Protein AF-A0A7R9UUQ3-F1 (afdb_monomer_lite)

Organism: Diacronema lutheri (NCBI:txid2081491)

Radius of gyration: 26.47 Å; chains: 1; bounding box: 54×29×77 Å

Secondary structure (DSSP, 8-state):
----PPPHHHHHHHHHHHHHHHHHHHHHHHHHHHHHHHHHHHHHHHHHHHHHHHHHHHHTTS-HHHHTSGGG-HHHHHHHHHHHHHHHHHIIIIIHHHHHHHHHHHH-

Foldseek 3Di:
DDDPDPDPVVVVVVVVVVVVVVVVVVVVVVVVLVVVLVVLVVVLVVVLVVLVVVLVVVLVPDDPVQCVPPCNPPVNSVVVSVVVSVVVSVCSHVVVVVVVVVVVVVVD

pLDDT: mean 84.57, std 8.92, range [42.97, 95.94]

Structure (mmCIF, N/CA/C/O backbone):
data_AF-A0A7R9UUQ3-F1
#
_entry.id   AF-A0A7R9UUQ3-F1
#
loop_
_atom_site.group_PDB
_atom_site.id
_atom_site.type_symbol
_atom_site.label_atom_id
_atom_site.label_alt_id
_atom_site.label_comp_id
_atom_site.label_asym_id
_atom_site.label_entity_id
_atom_site.label_seq_id
_atom_site.pdbx_PDB_ins_code
_atom_site.Cartn_x
_atom_site.Cartn_y
_atom_site.Cartn_z
_atom_site.occupancy
_atom_site.B_iso_or_equiv
_atom_site.auth_seq_id
_atom_site.auth_comp_id
_atom_site.auth_asym_id
_atom_site.auth_atom_id
_atom_site.pdbx_PDB_model_num
ATOM 1 N N . ARG A 1 1 ? 24.681 -22.881 -44.574 1.00 42.97 1 ARG A N 1
ATOM 2 C CA . ARG A 1 1 ? 23.853 -21.680 -44.314 1.00 42.97 1 ARG A CA 1
ATOM 3 C C . ARG A 1 1 ? 24.691 -20.772 -43.433 1.00 42.97 1 ARG A C 1
ATOM 5 O O . ARG A 1 1 ? 24.831 -21.045 -42.252 1.00 42.97 1 ARG A O 1
ATOM 12 N N . THR A 1 2 ? 25.408 -19.849 -44.060 1.00 45.19 2 THR A N 1
ATOM 13 C CA . THR A 1 2 ? 26.386 -18.965 -43.425 1.00 45.19 2 THR A CA 1
ATOM 14 C C . THR A 1 2 ? 25.663 -17.981 -42.511 1.00 45.19 2 THR A C 1
ATOM 16 O O . THR A 1 2 ? 24.761 -17.268 -42.941 1.00 45.19 2 THR A O 1
ATOM 19 N N . PHE A 1 3 ? 26.027 -18.003 -41.231 1.00 60.72 3 PHE A N 1
ATOM 20 C CA . PHE A 1 3 ? 25.572 -17.047 -40.233 1.00 60.72 3 PHE A CA 1
ATOM 21 C C . PHE A 1 3 ? 26.142 -15.670 -40.598 1.00 60.72 3 PHE A C 1
ATOM 23 O O . PHE A 1 3 ? 27.344 -15.442 -40.481 1.00 60.72 3 PHE A O 1
ATOM 30 N N . PHE A 1 4 ? 25.289 -14.774 -41.095 1.00 66.38 4 PHE A N 1
ATOM 31 C CA . PHE A 1 4 ? 25.608 -13.356 -41.230 1.00 66.38 4 PHE A CA 1
ATOM 32 C C . PHE A 1 4 ? 25.741 -12.779 -39.819 1.00 66.38 4 PHE A C 1
ATOM 34 O O . PHE A 1 4 ? 24.735 -12.558 -39.148 1.00 66.38 4 PHE A O 1
ATOM 41 N N . TYR A 1 5 ? 26.971 -12.573 -39.346 1.00 63.34 5 TYR A N 1
ATOM 42 C CA . TYR A 1 5 ? 27.210 -11.724 -38.183 1.00 63.34 5 TYR A CA 1
ATOM 43 C C . TYR A 1 5 ? 26.824 -10.295 -38.588 1.00 63.34 5 TYR A C 1
ATOM 45 O O . TYR A 1 5 ? 27.415 -9.771 -39.535 1.00 63.34 5 TYR A O 1
ATOM 53 N N . PRO A 1 6 ? 25.821 -9.671 -37.947 1.00 72.56 6 PRO A N 1
ATOM 54 C CA . PRO A 1 6 ? 25.527 -8.274 -38.210 1.00 72.56 6 PRO A CA 1
ATOM 55 C C . PRO A 1 6 ? 26.760 -7.440 -37.854 1.00 72.56 6 PRO A C 1
ATOM 57 O O . PRO A 1 6 ? 27.438 -7.725 -36.865 1.00 72.56 6 PRO A O 1
ATOM 60 N N . GLU A 1 7 ? 27.069 -6.438 -38.679 1.00 79.19 7 GLU A N 1
ATOM 61 C CA . GLU A 1 7 ? 28.215 -5.550 -38.475 1.00 79.19 7 GLU A CA 1
ATOM 62 C C . GLU A 1 7 ? 28.234 -5.037 -37.020 1.00 79.19 7 GLU A C 1
ATOM 64 O O . GLU A 1 7 ? 27.193 -4.586 -36.518 1.00 79.19 7 GLU A O 1
ATOM 69 N N . PRO A 1 8 ? 29.383 -5.105 -36.316 1.00 79.44 8 PRO A N 1
ATOM 70 C CA . PRO A 1 8 ? 29.460 -4.830 -34.878 1.00 79.44 8 PRO A CA 1
ATOM 71 C C . PRO A 1 8 ? 28.945 -3.432 -34.503 1.00 79.44 8 PRO A C 1
ATOM 73 O O . PRO A 1 8 ? 28.432 -3.225 -33.402 1.00 79.44 8 PRO A O 1
ATOM 76 N N . ASP A 1 9 ? 28.999 -2.480 -35.433 1.00 81.25 9 ASP A N 1
ATOM 77 C CA . ASP A 1 9 ? 28.505 -1.118 -35.244 1.00 81.25 9 ASP A CA 1
ATOM 78 C C . ASP A 1 9 ? 26.973 -1.017 -35.269 1.00 81.25 9 ASP A C 1
ATOM 80 O O . ASP A 1 9 ? 26.387 -0.249 -34.499 1.00 81.25 9 ASP A O 1
ATOM 84 N N . VAL A 1 10 ? 26.301 -1.833 -36.088 1.00 83.38 10 VAL A N 1
ATOM 85 C CA . VAL A 1 10 ? 24.832 -1.886 -36.163 1.00 83.38 10 VAL A CA 1
ATOM 86 C C . VAL A 1 10 ? 24.263 -2.544 -34.907 1.00 83.38 10 VAL A C 1
ATOM 88 O O . VAL A 1 10 ? 23.300 -2.031 -34.328 1.00 83.38 10 VAL A O 1
ATOM 91 N N . VAL A 1 11 ? 24.904 -3.620 -34.435 1.00 85.75 11 VAL A N 1
ATOM 92 C CA . VAL A 1 11 ? 24.545 -4.299 -33.178 1.00 85.75 11 VAL A CA 1
ATOM 93 C C . VAL A 1 11 ? 24.720 -3.356 -31.992 1.00 85.75 11 VAL A C 1
ATOM 95 O O . VAL A 1 11 ? 23.824 -3.241 -31.158 1.00 85.75 11 VAL A O 1
ATOM 98 N N . ARG A 1 12 ? 25.833 -2.613 -31.940 1.00 85.88 12 ARG A N 1
ATOM 99 C CA . ARG A 1 12 ? 26.102 -1.644 -30.870 1.00 85.88 12 ARG A CA 1
ATOM 100 C C . ARG A 1 12 ? 25.080 -0.508 -30.854 1.00 85.88 12 ARG A C 1
ATOM 102 O O . ARG A 1 12 ? 24.586 -0.160 -29.785 1.00 85.88 12 ARG A O 1
ATOM 109 N N . ARG A 1 13 ? 24.706 0.044 -32.014 1.00 88.62 13 ARG A N 1
ATOM 110 C CA . ARG A 1 13 ? 23.687 1.106 -32.097 1.00 88.62 13 ARG A CA 1
ATOM 111 C C . ARG A 1 13 ? 22.307 0.624 -31.648 1.00 88.62 13 ARG A C 1
ATOM 113 O O . ARG A 1 13 ? 21.632 1.333 -30.908 1.00 88.62 13 ARG A O 1
ATOM 120 N N . GLN A 1 14 ? 21.895 -0.575 -32.057 1.00 89.12 14 GLN A N 1
ATOM 121 C CA . GLN A 1 14 ? 20.637 -1.167 -31.594 1.00 89.12 14 GLN A CA 1
ATOM 122 C C . GLN A 1 14 ? 20.677 -1.455 -30.091 1.00 89.12 14 GLN A C 1
ATOM 124 O O . GLN A 1 14 ? 19.716 -1.139 -29.397 1.00 89.12 14 GLN A O 1
ATOM 129 N N . ALA A 1 15 ? 21.793 -1.969 -29.569 1.00 89.62 15 ALA A N 1
ATOM 130 C CA . ALA A 1 15 ? 21.958 -2.220 -28.140 1.00 89.62 15 ALA A CA 1
ATOM 131 C C . ALA A 1 15 ? 21.773 -0.945 -27.302 1.00 89.62 15 ALA A C 1
ATOM 133 O O . ALA A 1 15 ? 21.050 -0.975 -26.311 1.00 89.62 15 ALA A O 1
ATOM 134 N N . TRP A 1 16 ? 22.343 0.189 -27.726 1.00 92.50 16 TRP A N 1
ATOM 135 C CA . TRP A 1 16 ? 22.140 1.476 -27.048 1.00 92.50 16 TRP A CA 1
ATOM 136 C C . TRP A 1 16 ? 20.685 1.962 -27.098 1.00 92.50 16 TRP A C 1
ATOM 138 O O . TRP A 1 16 ? 20.190 2.488 -26.102 1.00 92.50 16 TRP A O 1
ATOM 148 N N . LEU A 1 17 ? 19.982 1.754 -28.218 1.00 93.38 17 LEU A N 1
ATOM 149 C CA . LEU A 1 17 ? 18.557 2.090 -28.334 1.00 93.38 17 LEU A CA 1
ATOM 150 C C . LEU A 1 17 ? 17.698 1.245 -27.384 1.00 93.38 17 LEU A C 1
ATOM 152 O O . LEU A 1 17 ? 16.894 1.792 -26.631 1.00 93.38 17 LEU A O 1
ATOM 156 N N . TRP A 1 18 ? 17.899 -0.075 -27.373 1.00 92.12 18 TRP A N 1
ATOM 157 C CA . TRP A 1 18 ? 17.182 -0.982 -26.475 1.00 92.12 18 TRP A CA 1
ATOM 158 C C . TRP A 1 18 ? 17.507 -0.711 -25.004 1.00 92.12 18 TRP A C 1
ATOM 160 O O . TRP A 1 18 ? 16.598 -0.690 -24.177 1.00 92.12 18 TRP A O 1
ATOM 170 N N . ALA A 1 19 ? 18.771 -0.428 -24.680 1.00 93.56 19 ALA A N 1
ATOM 171 C CA . ALA A 1 19 ? 19.181 -0.046 -23.333 1.00 93.56 19 ALA A CA 1
ATOM 172 C C . ALA A 1 19 ? 18.480 1.243 -22.874 1.00 93.56 19 ALA A C 1
ATOM 174 O O . ALA A 1 19 ? 17.933 1.284 -21.774 1.00 93.56 19 ALA A O 1
ATOM 175 N N . GLY A 1 20 ? 18.423 2.271 -23.728 1.00 94.69 20 GLY A N 1
ATOM 176 C CA . GLY A 1 20 ? 17.712 3.515 -23.425 1.00 94.69 20 GLY A CA 1
ATOM 177 C C . GLY A 1 20 ? 16.212 3.305 -23.196 1.00 94.69 20 GLY A C 1
ATOM 178 O O . GLY A 1 20 ? 15.657 3.828 -22.230 1.00 94.69 20 GLY A O 1
ATOM 179 N N . LEU A 1 21 ? 15.564 2.487 -24.033 1.00 95.31 21 LEU A N 1
ATOM 180 C CA . LEU A 1 21 ? 14.147 2.141 -23.874 1.00 95.31 21 LEU A CA 1
ATOM 181 C C . LEU A 1 21 ? 13.878 1.399 -22.557 1.00 95.31 21 LEU A C 1
ATOM 183 O O . LEU A 1 21 ? 12.934 1.744 -21.851 1.00 95.31 21 LEU A O 1
ATOM 187 N N . MET A 1 22 ? 14.720 0.431 -22.188 1.00 91.88 22 MET A N 1
ATOM 188 C CA . MET A 1 22 ? 14.582 -0.318 -20.931 1.00 91.88 22 MET A CA 1
ATOM 189 C C . MET A 1 22 ? 14.731 0.579 -19.700 1.00 91.88 22 MET A C 1
ATOM 191 O O . MET A 1 22 ? 13.982 0.428 -18.732 1.00 91.88 22 MET A O 1
ATOM 195 N N . VAL A 1 23 ? 15.643 1.554 -19.746 1.00 95.94 23 VAL A N 1
ATOM 196 C CA . VAL A 1 23 ? 15.795 2.552 -18.676 1.00 95.94 23 VAL A CA 1
ATOM 197 C C . VAL A 1 23 ? 14.555 3.442 -18.588 1.00 95.94 23 VAL A C 1
ATOM 199 O O . VAL A 1 23 ? 14.046 3.670 -17.491 1.00 95.94 23 VAL A O 1
ATOM 202 N N . GLY A 1 24 ? 14.024 3.897 -19.727 1.00 95.19 24 GLY A N 1
ATOM 203 C CA . GLY A 1 24 ? 12.801 4.704 -19.768 1.00 95.19 24 GLY A CA 1
ATOM 204 C C . GLY A 1 24 ? 11.583 3.972 -19.196 1.00 95.19 24 GLY A C 1
ATOM 205 O O . GLY A 1 24 ? 10.850 4.532 -18.381 1.00 95.19 24 GLY A O 1
ATOM 206 N N . ILE A 1 25 ? 11.399 2.702 -19.565 1.00 94.12 25 ILE A N 1
ATOM 207 C CA . ILE A 1 25 ? 10.314 1.855 -19.047 1.00 94.12 25 ILE A CA 1
ATOM 208 C C . ILE A 1 25 ? 10.472 1.637 -17.538 1.00 94.12 25 ILE A C 1
ATOM 210 O O . ILE A 1 25 ? 9.508 1.805 -16.794 1.00 94.12 25 ILE A O 1
ATOM 214 N N . SER A 1 26 ? 11.687 1.334 -17.074 1.00 91.50 26 SER A N 1
ATOM 215 C CA . SER A 1 26 ? 11.976 1.156 -15.644 1.00 91.50 26 SER A CA 1
ATOM 216 C C . SER A 1 26 ? 11.649 2.415 -14.836 1.00 91.50 26 SER A C 1
ATOM 218 O O . SER A 1 26 ? 11.027 2.335 -13.780 1.00 91.50 26 SER A O 1
ATOM 220 N N . ALA A 1 27 ? 12.012 3.595 -15.348 1.00 94.88 27 ALA A N 1
ATOM 221 C CA . ALA A 1 27 ? 11.709 4.862 -14.690 1.00 94.88 27 ALA A CA 1
ATOM 222 C C . ALA A 1 27 ? 10.195 5.098 -14.566 1.00 94.88 27 ALA A C 1
ATOM 224 O O . ALA A 1 27 ? 9.710 5.476 -13.499 1.00 94.88 27 ALA A O 1
ATOM 225 N N . LEU A 1 28 ? 9.434 4.824 -15.631 1.00 93.06 28 LEU A N 1
ATOM 226 C CA . LEU A 1 28 ? 7.975 4.929 -15.606 1.00 93.06 28 LEU A CA 1
ATOM 227 C C . LEU A 1 28 ? 7.348 3.939 -14.613 1.00 93.06 28 LEU A C 1
ATOM 229 O O . LEU A 1 28 ? 6.439 4.310 -13.871 1.00 93.06 28 LEU A O 1
ATOM 233 N N . GLN A 1 29 ? 7.851 2.704 -14.568 1.00 89.38 29 GLN A N 1
ATOM 234 C CA . GLN A 1 29 ? 7.366 1.675 -13.651 1.00 89.38 29 GLN A CA 1
ATOM 235 C C . GLN A 1 29 ? 7.572 2.078 -12.186 1.00 89.38 29 GLN A C 1
ATOM 237 O O . GLN A 1 29 ? 6.645 1.963 -11.386 1.00 89.38 29 GLN A O 1
ATOM 242 N N . VAL A 1 30 ? 8.748 2.613 -11.841 1.00 89.44 30 VAL A N 1
ATOM 243 C CA . VAL A 1 30 ? 9.030 3.116 -10.486 1.00 89.44 30 VAL A CA 1
ATOM 244 C C . VAL A 1 30 ? 8.062 4.238 -10.109 1.00 89.44 30 VAL A C 1
ATOM 246 O O . VAL A 1 30 ? 7.511 4.229 -9.010 1.00 89.44 30 VAL A O 1
ATOM 249 N N . LEU A 1 31 ? 7.802 5.179 -11.021 1.00 91.81 31 LEU A N 1
ATOM 250 C CA . LEU A 1 31 ? 6.855 6.270 -10.772 1.00 91.81 31 LEU A CA 1
ATOM 251 C C . LEU A 1 31 ? 5.432 5.755 -10.518 1.00 91.81 31 LEU A C 1
ATOM 253 O O . LEU A 1 31 ? 4.766 6.220 -9.591 1.00 91.81 31 LEU A O 1
ATOM 257 N N . MET A 1 32 ? 4.973 4.788 -11.316 1.00 89.19 32 MET A N 1
ATOM 258 C CA . MET A 1 32 ? 3.656 4.177 -11.134 1.00 89.19 32 MET A CA 1
ATOM 259 C C . MET A 1 32 ? 3.544 3.447 -9.794 1.00 89.19 32 MET A C 1
ATOM 261 O O . MET A 1 32 ? 2.548 3.626 -9.093 1.00 89.19 32 MET A O 1
ATOM 265 N N . GLU A 1 33 ? 4.558 2.671 -9.408 1.00 85.44 33 GLU A N 1
ATOM 266 C CA . GLU A 1 33 ? 4.533 1.913 -8.154 1.00 85.44 33 GLU A CA 1
ATOM 267 C C . GLU A 1 33 ? 4.551 2.840 -6.933 1.00 85.44 33 GLU A C 1
ATOM 269 O O . GLU A 1 33 ? 3.799 2.628 -5.982 1.00 85.44 33 GLU A O 1
ATOM 274 N N . VAL A 1 34 ? 5.318 3.934 -6.979 1.00 88.06 34 VAL A N 1
ATOM 275 C CA . VAL A 1 34 ? 5.312 4.955 -5.919 1.00 88.06 34 VAL A CA 1
ATOM 276 C C . VAL A 1 34 ? 3.938 5.614 -5.795 1.00 88.06 34 VAL A C 1
ATOM 278 O O . VAL A 1 34 ? 3.405 5.719 -4.689 1.00 88.06 34 VAL A O 1
ATOM 281 N N . ALA A 1 35 ? 3.331 6.028 -6.911 1.00 89.19 35 ALA A N 1
ATOM 282 C CA . ALA A 1 35 ? 1.998 6.632 -6.901 1.00 89.19 35 ALA A CA 1
ATOM 283 C C . ALA A 1 35 ? 0.940 5.663 -6.350 1.00 89.19 35 ALA A C 1
ATOM 285 O O . ALA A 1 35 ? 0.078 6.046 -5.552 1.00 89.19 35 ALA A O 1
ATOM 286 N N . ARG A 1 36 ? 1.033 4.392 -6.743 1.00 85.56 36 ARG A N 1
ATOM 287 C CA . ARG A 1 36 ? 0.152 3.324 -6.283 1.00 85.56 36 ARG A CA 1
ATOM 288 C C . ARG A 1 36 ? 0.307 3.047 -4.790 1.00 85.56 36 ARG A C 1
ATOM 290 O O . ARG A 1 36 ? -0.697 3.011 -4.080 1.00 85.56 36 ARG A O 1
ATOM 297 N N . SER A 1 37 ? 1.542 2.884 -4.320 1.00 84.25 37 SER A N 1
ATOM 298 C CA . SER A 1 37 ? 1.873 2.664 -2.911 1.00 84.25 37 SER A CA 1
ATOM 299 C C . SER A 1 37 ? 1.376 3.823 -2.047 1.00 84.25 37 SER A C 1
ATOM 301 O O . SER A 1 37 ? 0.701 3.608 -1.040 1.00 84.25 37 SER A O 1
ATOM 303 N N . TYR A 1 38 ? 1.577 5.061 -2.503 1.00 87.38 38 TYR A N 1
ATOM 304 C CA . TYR A 1 38 ? 1.059 6.244 -1.823 1.00 87.38 38 TYR A CA 1
ATOM 305 C C . TYR A 1 38 ? -0.476 6.246 -1.736 1.00 87.38 38 TYR A C 1
ATOM 307 O O . TYR A 1 38 ? -1.041 6.451 -0.658 1.00 87.38 38 TYR A O 1
ATOM 315 N N . GLY A 1 39 ? -1.167 5.973 -2.848 1.00 86.88 39 GLY A N 1
ATOM 316 C CA . GLY A 1 39 ? -2.630 5.908 -2.881 1.00 86.88 39 GLY A CA 1
ATOM 317 C C . 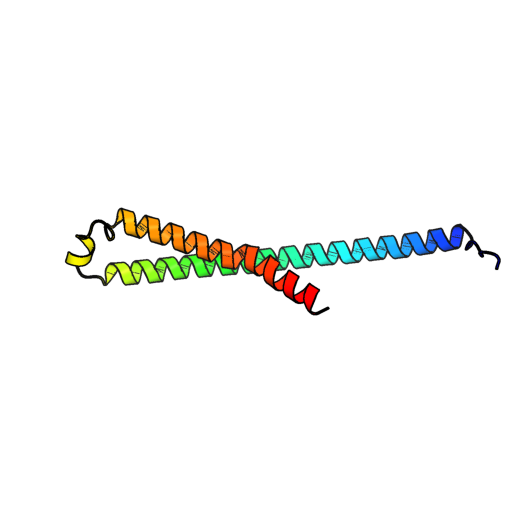GLY A 1 39 ? -3.202 4.834 -1.950 1.00 86.88 39 GLY A C 1
ATOM 318 O O . GLY A 1 39 ? -4.137 5.108 -1.191 1.00 86.88 39 GLY A O 1
ATOM 319 N N . LEU A 1 40 ? -2.611 3.635 -1.961 1.00 85.12 40 LEU A N 1
ATOM 320 C CA . LEU A 1 40 ? -2.991 2.534 -1.072 1.00 85.12 40 LEU A CA 1
ATOM 321 C C . LEU A 1 40 ? -2.681 2.847 0.395 1.00 85.12 40 LEU A C 1
ATOM 323 O O . LEU A 1 40 ? -3.508 2.549 1.253 1.00 85.12 40 LEU A O 1
ATOM 327 N N . GLY A 1 41 ? -1.559 3.506 0.691 1.00 85.50 41 GLY A N 1
ATOM 328 C CA . GLY A 1 41 ? -1.215 3.943 2.044 1.00 85.50 41 GLY A CA 1
ATOM 329 C C . GLY A 1 41 ? -2.253 4.907 2.624 1.00 85.50 41 GLY A C 1
ATOM 330 O O . GLY A 1 41 ? -2.788 4.674 3.710 1.00 85.50 41 GLY A O 1
ATOM 331 N N . VAL A 1 42 ? -2.626 5.944 1.866 1.00 87.94 42 VAL A N 1
ATOM 332 C CA . VAL A 1 42 ? -3.659 6.910 2.285 1.00 87.94 42 VAL A CA 1
ATOM 333 C C . VAL A 1 42 ? -5.027 6.235 2.444 1.00 87.94 42 VAL A C 1
ATOM 335 O O . VAL A 1 42 ? -5.762 6.521 3.395 1.00 87.94 42 VAL A O 1
ATOM 338 N N . ALA A 1 43 ? -5.394 5.336 1.527 1.00 87.50 43 ALA A N 1
ATOM 339 C CA . ALA A 1 43 ? -6.646 4.587 1.612 1.00 87.50 43 ALA A CA 1
ATOM 340 C C . ALA A 1 43 ? -6.672 3.647 2.831 1.00 87.50 43 ALA A C 1
ATOM 342 O O . ALA A 1 43 ? -7.667 3.622 3.561 1.00 87.50 43 ALA A O 1
ATOM 343 N N . GLY A 1 44 ? -5.572 2.938 3.091 1.00 85.06 44 GLY A N 1
ATOM 344 C CA . GLY A 1 44 ? -5.400 2.047 4.235 1.00 85.06 44 GLY A CA 1
ATOM 345 C C . GLY A 1 44 ? -5.506 2.791 5.561 1.00 85.06 44 GLY A C 1
ATOM 346 O O . GLY A 1 44 ? -6.228 2.355 6.458 1.00 85.06 44 GLY A O 1
ATOM 347 N N . GLU A 1 45 ? -4.898 3.973 5.678 1.00 85.62 45 GLU A N 1
ATOM 348 C CA . GLU A 1 45 ? -5.017 4.786 6.890 1.00 85.62 45 GLU A CA 1
ATOM 349 C C . GLU A 1 45 ? -6.463 5.254 7.131 1.00 85.62 45 GLU A C 1
ATOM 351 O O . GLU A 1 45 ? -6.984 5.163 8.248 1.00 85.62 45 GLU A O 1
ATOM 356 N N . ARG A 1 46 ? -7.162 5.702 6.080 1.00 89.06 46 ARG A N 1
ATOM 357 C CA . ARG A 1 46 ? -8.584 6.080 6.177 1.00 89.06 46 ARG A CA 1
ATOM 358 C C . ARG A 1 46 ? -9.457 4.900 6.598 1.00 89.06 46 ARG A C 1
ATOM 360 O O . ARG A 1 46 ? -10.338 5.074 7.444 1.00 89.06 46 ARG A O 1
ATOM 367 N N . LEU A 1 47 ? -9.213 3.715 6.040 1.00 87.75 47 LEU A N 1
ATOM 368 C CA . LEU A 1 47 ? -9.919 2.488 6.405 1.00 87.75 47 LEU A CA 1
ATOM 369 C C . LEU A 1 47 ? -9.668 2.122 7.875 1.00 87.75 47 LEU A C 1
ATOM 371 O O . LEU A 1 47 ? -10.618 1.887 8.617 1.00 87.75 47 LEU A O 1
ATOM 375 N N . THR A 1 48 ? -8.411 2.181 8.316 1.00 88.00 48 THR A N 1
ATOM 376 C CA . THR A 1 48 ? -7.994 1.936 9.708 1.00 88.00 48 THR A CA 1
ATOM 377 C C . THR A 1 48 ? -8.764 2.818 10.686 1.00 88.00 48 THR A C 1
ATOM 379 O O . THR A 1 48 ? -9.307 2.339 11.684 1.00 88.00 48 THR A O 1
ATOM 382 N N . ARG A 1 49 ? -8.836 4.124 10.395 1.00 89.44 49 ARG A N 1
ATOM 383 C CA . ARG A 1 49 ? -9.553 5.094 11.234 1.00 89.44 49 ARG A CA 1
ATOM 384 C C . ARG A 1 49 ? -11.047 4.781 11.305 1.00 89.44 49 ARG A C 1
ATOM 386 O O . ARG A 1 49 ? -11.622 4.831 12.390 1.00 89.44 49 ARG A O 1
ATOM 393 N N . ARG A 1 50 ? -11.668 4.419 10.176 1.00 91.38 50 ARG A N 1
ATOM 394 C CA . ARG A 1 50 ? -13.091 4.041 10.123 1.00 91.38 50 ARG A CA 1
ATOM 395 C C . ARG A 1 50 ? -13.384 2.769 10.915 1.00 91.38 50 ARG A C 1
ATOM 397 O O . ARG A 1 50 ? -14.317 2.781 11.711 1.00 91.38 50 ARG A O 1
ATOM 404 N N . LEU A 1 51 ? -12.575 1.721 10.748 1.00 89.94 51 LEU A N 1
ATOM 405 C CA . LEU A 1 51 ? -12.741 0.455 11.469 1.00 89.94 51 LEU A CA 1
ATOM 406 C C . LEU A 1 51 ? -12.660 0.658 12.981 1.00 89.94 51 LEU A C 1
ATOM 408 O O . LEU A 1 51 ? -13.534 0.195 13.710 1.00 89.94 51 LEU A O 1
ATOM 412 N N . ARG A 1 52 ? -11.663 1.417 13.454 1.00 89.81 52 ARG A N 1
ATOM 413 C CA . ARG A 1 52 ? -11.542 1.744 14.881 1.00 89.81 52 ARG A CA 1
ATOM 414 C C . ARG A 1 52 ? -12.758 2.517 15.387 1.00 89.81 52 ARG A C 1
ATOM 416 O O . ARG A 1 52 ? -13.314 2.143 16.411 1.00 89.81 52 ARG A O 1
ATOM 423 N N . ALA A 1 53 ? -13.205 3.547 14.669 1.00 91.88 53 ALA A N 1
ATOM 424 C CA . ALA A 1 53 ? -14.369 4.334 15.078 1.00 91.88 53 ALA A CA 1
ATOM 425 C C . ALA A 1 53 ? -15.656 3.492 15.151 1.00 91.88 53 ALA A C 1
ATOM 427 O O . ALA A 1 53 ? -16.401 3.593 16.124 1.00 91.88 53 ALA A O 1
ATOM 428 N N . GLN A 1 54 ? -15.905 2.637 14.153 1.00 90.00 54 GLN A N 1
ATOM 429 C CA . GLN A 1 54 ? -17.077 1.758 14.140 1.00 90.00 54 GLN A CA 1
ATOM 430 C C . GLN A 1 54 ? -17.030 0.718 15.260 1.00 90.00 54 GLN A C 1
ATOM 432 O O . GLN A 1 54 ? -18.039 0.513 15.930 1.00 90.00 54 GLN A O 1
ATOM 437 N N . ALA A 1 55 ? -15.868 0.109 15.502 1.00 88.50 55 ALA A N 1
ATOM 438 C CA . ALA A 1 55 ? -15.712 -0.891 16.549 1.00 88.50 55 ALA A CA 1
ATOM 439 C C . ALA A 1 55 ? -15.818 -0.302 17.962 1.00 88.50 55 ALA A C 1
ATOM 441 O O . ALA A 1 55 ? -16.481 -0.877 18.817 1.00 88.50 55 ALA A O 1
ATOM 442 N N . PHE A 1 56 ? -15.238 0.874 18.217 1.00 88.81 56 PHE A N 1
ATOM 443 C CA . PHE A 1 56 ? -15.464 1.570 19.488 1.00 88.81 56 PHE A CA 1
ATOM 444 C C . PHE A 1 56 ? -16.942 1.940 19.664 1.00 88.81 56 PHE A C 1
ATOM 446 O O . PHE A 1 56 ? -17.498 1.779 20.749 1.00 88.81 56 PHE A O 1
ATOM 453 N N . GLY A 1 57 ? -17.598 2.390 18.592 1.00 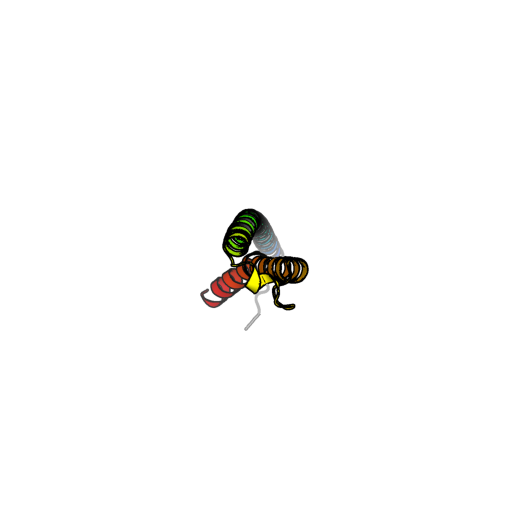91.06 57 GLY A N 1
ATOM 454 C CA . GLY A 1 57 ? -19.026 2.695 18.608 1.00 91.06 57 GLY A CA 1
ATOM 455 C C . GLY A 1 57 ? -19.911 1.482 18.909 1.00 91.06 57 GLY A C 1
ATOM 456 O O . GLY A 1 57 ? -20.914 1.640 19.602 1.00 91.06 57 GLY A O 1
ATOM 457 N N . SER A 1 58 ? -19.562 0.287 18.421 1.00 87.75 58 SER A N 1
ATOM 458 C CA . SER A 1 58 ? -20.295 -0.943 18.745 1.00 87.75 58 SER A CA 1
ATOM 459 C C . SER A 1 58 ? -20.017 -1.415 20.170 1.00 87.75 58 SER A C 1
ATOM 461 O O . SER A 1 58 ? -20.965 -1.749 20.872 1.00 87.75 58 SER A O 1
ATOM 463 N N . MET A 1 59 ? -18.765 -1.352 20.635 1.00 87.44 59 MET A N 1
ATOM 464 C CA . MET A 1 59 ? -18.408 -1.695 22.018 1.00 87.44 59 MET A CA 1
ATOM 465 C C . MET A 1 59 ? -19.194 -0.853 23.032 1.00 87.44 59 MET A C 1
ATOM 467 O O . MET A 1 59 ? -19.736 -1.397 23.984 1.00 87.44 59 MET A O 1
ATOM 471 N N . LEU A 1 60 ? -19.334 0.459 22.810 1.00 87.50 60 LEU A N 1
ATOM 472 C CA . LEU A 1 60 ? -20.067 1.352 23.722 1.00 87.50 60 LEU A CA 1
ATOM 473 C C . LEU A 1 60 ? -21.583 1.096 23.788 1.00 87.50 60 LEU A C 1
ATOM 475 O O . LEU A 1 60 ? -22.234 1.570 24.714 1.00 87.50 60 LEU A O 1
ATOM 479 N N . ARG A 1 61 ? -22.160 0.393 22.807 1.00 91.44 61 ARG A N 1
ATOM 480 C CA . ARG A 1 61 ? -23.598 0.069 22.769 1.00 91.44 61 ARG A CA 1
ATOM 481 C C . ARG A 1 61 ? -23.931 -1.251 23.458 1.00 91.44 61 ARG A C 1
ATOM 483 O O . ARG A 1 61 ? -25.105 -1.606 23.527 1.00 91.44 61 ARG A O 1
ATOM 490 N N . GLN A 1 62 ? -22.920 -1.975 23.922 1.00 89.75 62 GLN A N 1
ATOM 491 C CA . GLN A 1 62 ? -23.091 -3.283 24.520 1.00 89.75 62 GLN A CA 1
ATOM 492 C C . GLN A 1 62 ? -23.544 -3.186 25.987 1.00 89.75 62 GLN A C 1
ATOM 494 O O . GLN A 1 62 ? -23.217 -2.236 26.697 1.00 89.75 62 GLN A O 1
ATOM 499 N N . GLU A 1 63 ? -24.305 -4.177 26.444 1.00 88.56 63 GLU A N 1
ATOM 500 C CA . GLU A 1 63 ? -24.815 -4.263 27.817 1.00 88.56 63 GLU A CA 1
ATOM 501 C C . GLU A 1 63 ? -23.718 -4.548 28.855 1.00 88.56 63 GLU A C 1
ATOM 503 O O . GLU A 1 63 ? -22.696 -5.162 28.554 1.00 88.56 63 GLU A O 1
ATOM 508 N N . ILE A 1 64 ? -23.939 -4.141 30.111 1.00 82.94 64 ILE A N 1
ATOM 509 C CA . ILE A 1 64 ? -22.897 -4.208 31.150 1.00 82.94 64 ILE A CA 1
ATOM 510 C C . ILE A 1 64 ? -22.471 -5.651 31.469 1.00 82.94 64 ILE A C 1
ATOM 512 O O . ILE A 1 64 ? -21.282 -5.918 31.598 1.00 82.94 64 ILE A O 1
ATOM 516 N N . GLY A 1 65 ? -23.420 -6.597 31.471 1.00 86.69 65 GLY A N 1
ATOM 517 C CA . GLY A 1 65 ? -23.149 -8.018 31.717 1.00 86.69 65 GLY A CA 1
ATOM 518 C C . GLY A 1 65 ? -22.361 -8.705 30.596 1.00 86.69 65 GLY A C 1
ATOM 519 O O . GLY A 1 65 ? -21.776 -9.765 30.809 1.00 86.69 65 GLY A O 1
ATOM 520 N N . TRP A 1 66 ? -22.284 -8.101 29.406 1.00 88.19 66 TRP A N 1
ATOM 521 C CA . TRP A 1 66 ? -21.432 -8.613 28.336 1.00 88.19 66 TRP A CA 1
ATOM 522 C C . TRP A 1 66 ? -19.946 -8.407 28.647 1.00 88.19 66 TRP A C 1
ATOM 524 O O . TRP A 1 66 ? -19.141 -9.269 28.297 1.00 88.19 66 TRP A O 1
ATOM 534 N N . PHE A 1 67 ? -19.591 -7.316 29.338 1.00 86.94 67 PHE A N 1
ATOM 535 C CA . PHE A 1 67 ? -18.214 -7.007 29.743 1.00 86.94 67 PHE A CA 1
ATOM 536 C C . PHE A 1 67 ? -17.717 -7.853 30.922 1.00 86.94 67 PHE A C 1
ATOM 538 O O . PHE A 1 67 ? -16.506 -7.959 31.121 1.00 86.94 67 PHE A O 1
ATOM 545 N N . ASP A 1 68 ? -18.628 -8.482 31.669 1.00 88.12 68 ASP A N 1
ATOM 546 C CA . ASP A 1 68 ? -18.288 -9.373 32.786 1.00 88.12 68 ASP A CA 1
ATOM 547 C C . ASP A 1 68 ? -17.696 -10.710 32.307 1.00 88.12 68 ASP A C 1
ATOM 549 O O . ASP A 1 68 ? -17.053 -11.433 33.072 1.00 88.12 68 ASP A O 1
ATOM 553 N N . MET A 1 69 ? -17.865 -11.049 31.023 1.00 88.62 69 MET A N 1
ATOM 554 C CA . MET A 1 69 ? -17.220 -12.222 30.440 1.00 88.62 69 MET A CA 1
ATOM 555 C C . MET A 1 69 ? -15.709 -11.971 30.284 1.00 88.62 69 MET A C 1
ATOM 557 O O . MET A 1 69 ? -15.317 -10.987 29.654 1.00 88.62 69 MET A O 1
ATOM 561 N N . PRO A 1 70 ? -14.822 -12.883 30.729 1.00 82.12 70 PRO A N 1
ATOM 562 C CA . PRO A 1 70 ? -13.368 -12.686 30.641 1.00 82.12 70 PRO A CA 1
ATOM 563 C C . PRO A 1 70 ? -12.860 -12.505 29.195 1.00 82.12 70 PRO A C 1
ATOM 565 O O . PRO A 1 70 ? -11.883 -11.788 28.952 1.00 82.12 70 PRO A O 1
ATOM 568 N N . ALA A 1 71 ? -13.562 -13.092 28.219 1.00 82.06 71 ALA A N 1
ATOM 569 C CA . ALA A 1 71 ? -13.304 -12.906 26.790 1.00 82.06 71 ALA A CA 1
ATOM 570 C C . ALA A 1 71 ? -13.614 -11.479 26.288 1.00 82.06 71 ALA A C 1
ATOM 572 O O . ALA A 1 71 ? -12.938 -10.990 25.387 1.00 82.06 71 ALA A O 1
ATOM 573 N N . ASN A 1 72 ? -14.579 -10.796 26.907 1.00 85.38 72 ASN A N 1
ATOM 574 C CA . ASN A 1 72 ? -15.076 -9.473 26.519 1.00 85.38 72 ASN A CA 1
ATOM 575 C C . ASN A 1 72 ? -14.645 -8.381 27.509 1.00 85.38 72 ASN A C 1
ATOM 577 O O . ASN A 1 72 ? -15.237 -7.306 27.580 1.00 85.38 72 ASN A O 1
ATOM 581 N N . SER A 1 73 ? -13.604 -8.643 28.294 1.00 85.25 73 SER A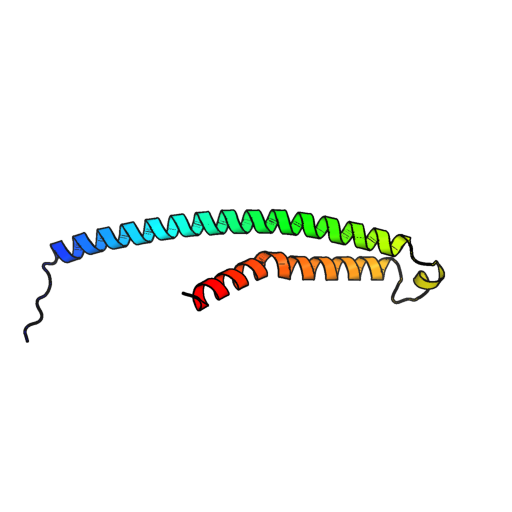 N 1
ATOM 582 C CA . SER A 1 73 ? -13.006 -7.607 29.125 1.00 85.25 73 SER A CA 1
ATOM 583 C C . SER A 1 73 ? -12.435 -6.489 28.240 1.00 85.25 73 SER A C 1
ATOM 585 O O . SER A 1 73 ? -11.905 -6.737 27.152 1.00 85.25 73 SER A O 1
ATOM 587 N N . ALA A 1 74 ? -12.511 -5.237 28.701 1.00 82.81 74 ALA A N 1
ATOM 588 C CA . ALA A 1 74 ? -12.046 -4.073 27.935 1.00 82.81 74 ALA A CA 1
ATOM 589 C C . ALA A 1 74 ? -10.587 -4.184 27.410 1.00 82.81 74 ALA A C 1
ATOM 591 O O . ALA A 1 74 ? -10.337 -3.818 26.254 1.00 82.81 74 ALA A O 1
ATOM 592 N N . PRO A 1 75 ? -9.615 -4.735 28.171 1.00 85.38 75 PRO A N 1
ATOM 593 C CA . PRO A 1 75 ? -8.258 -4.951 27.666 1.00 85.38 75 PRO A CA 1
ATOM 594 C C . PRO A 1 75 ? -8.201 -5.992 26.541 1.00 85.38 75 PRO A C 1
ATOM 596 O O . PRO A 1 75 ? -7.478 -5.808 25.566 1.00 85.38 75 PRO A O 1
ATOM 599 N N . ASN A 1 76 ? -8.994 -7.062 26.638 1.00 88.69 76 ASN A N 1
ATOM 600 C CA . ASN A 1 76 ? -9.010 -8.134 25.645 1.00 88.69 76 ASN A CA 1
ATOM 601 C C . ASN A 1 76 ? -9.667 -7.666 24.335 1.00 88.69 76 ASN A C 1
ATOM 603 O O . ASN A 1 76 ? -9.145 -7.891 23.247 1.00 88.69 76 ASN A O 1
ATOM 607 N N . LEU A 1 77 ? -10.756 -6.902 24.434 1.00 88.06 77 LEU A N 1
ATOM 608 C CA . LEU A 1 77 ? -11.429 -6.296 23.283 1.00 88.06 77 LEU A CA 1
ATOM 609 C C . LEU A 1 77 ? -10.553 -5.298 22.533 1.00 88.06 77 LEU A C 1
ATOM 611 O O . LEU A 1 77 ? -10.508 -5.325 21.305 1.00 88.06 77 LEU A O 1
ATOM 615 N N . SER A 1 78 ? -9.843 -4.428 23.254 1.00 87.94 78 SER A N 1
ATOM 616 C CA . SER A 1 78 ? -8.929 -3.470 22.623 1.00 87.94 78 SER A CA 1
ATOM 617 C C . SER A 1 78 ? -7.744 -4.166 21.943 1.00 87.94 78 SER A C 1
ATOM 619 O O . SER A 1 78 ? -7.359 -3.773 20.838 1.00 87.94 78 SER A O 1
ATOM 621 N N . ALA A 1 79 ? -7.217 -5.241 22.541 1.00 89.75 79 ALA A N 1
ATOM 622 C CA . ALA A 1 79 ? -6.170 -6.065 21.944 1.00 89.75 79 ALA A CA 1
ATOM 623 C C . ALA A 1 79 ? -6.655 -6.788 20.676 1.00 89.75 79 ALA A C 1
ATOM 625 O O . ALA A 1 79 ? -5.994 -6.705 19.637 1.00 89.75 79 ALA A O 1
ATOM 626 N N . ASN A 1 80 ? -7.828 -7.427 20.729 1.00 89.38 80 ASN A N 1
ATOM 627 C CA . ASN A 1 80 ? -8.429 -8.117 19.585 1.00 89.38 80 ASN A CA 1
ATOM 628 C C . ASN A 1 80 ? -8.756 -7.141 18.453 1.00 89.38 80 ASN A C 1
ATOM 630 O O . ASN A 1 80 ? -8.368 -7.374 17.314 1.00 89.38 80 ASN A O 1
ATOM 634 N N . LEU A 1 81 ? -9.346 -5.986 18.769 1.00 89.25 81 LEU A N 1
ATOM 635 C CA . LEU A 1 81 ? -9.617 -4.949 17.778 1.00 89.25 81 LEU A CA 1
ATOM 636 C C . LEU A 1 81 ? -8.333 -4.438 17.116 1.00 89.25 81 LEU A C 1
ATOM 638 O O . LEU A 1 81 ? -8.290 -4.265 15.900 1.00 89.25 81 LEU A O 1
ATOM 642 N N . SER A 1 82 ? -7.281 -4.180 17.898 1.00 89.44 82 SER A N 1
ATOM 643 C CA . SER A 1 82 ? -5.999 -3.733 17.347 1.00 89.44 82 SER A CA 1
ATOM 644 C C . SER A 1 82 ? -5.402 -4.788 16.414 1.00 89.44 82 SER A C 1
ATOM 646 O O . SER A 1 82 ? -4.941 -4.456 15.319 1.00 89.44 82 SER A O 1
ATOM 648 N N . ARG A 1 83 ? -5.469 -6.064 16.808 1.00 89.81 83 ARG A N 1
ATOM 649 C CA . ARG A 1 83 ? -5.007 -7.195 16.001 1.00 89.81 83 ARG A CA 1
ATOM 650 C C . ARG A 1 83 ? -5.795 -7.326 14.697 1.00 89.81 83 ARG A C 1
ATOM 652 O O . ARG A 1 83 ? -5.177 -7.402 13.637 1.00 89.81 83 ARG A O 1
ATOM 659 N N . ASP A 1 84 ? -7.120 -7.297 14.759 1.00 87.94 84 ASP A N 1
ATOM 660 C CA . ASP A 1 84 ? -7.990 -7.451 13.590 1.00 87.94 84 ASP A CA 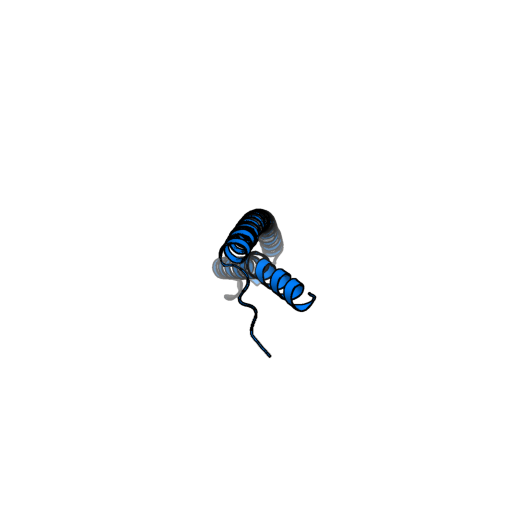1
ATOM 661 C C . ASP A 1 84 ? -7.835 -6.282 12.618 1.00 87.94 84 ASP A C 1
ATOM 663 O O . ASP A 1 84 ? -7.696 -6.483 11.413 1.00 87.94 84 ASP A O 1
ATOM 667 N N . VAL A 1 85 ? -7.759 -5.053 13.134 1.00 87.69 85 VAL A N 1
ATOM 668 C CA . VAL A 1 85 ? -7.477 -3.870 12.313 1.00 87.69 85 VAL A CA 1
ATOM 669 C C . VAL A 1 85 ? -6.111 -3.998 11.642 1.00 87.69 85 VAL A C 1
ATOM 671 O O . VAL A 1 85 ? -6.006 -3.734 10.449 1.00 87.69 85 VAL A O 1
ATOM 674 N N . THR A 1 86 ? -5.084 -4.456 12.364 1.00 87.19 86 THR A N 1
ATOM 675 C CA . THR A 1 86 ? -3.740 -4.652 11.798 1.00 87.19 86 THR A CA 1
ATOM 676 C C . THR A 1 86 ? -3.754 -5.695 10.678 1.00 87.19 86 THR A C 1
ATOM 678 O O . THR A 1 86 ? -3.206 -5.449 9.603 1.00 87.19 86 THR A O 1
ATOM 681 N N . LEU A 1 87 ? -4.442 -6.822 10.880 1.00 86.19 87 LEU A N 1
ATOM 682 C CA . LEU A 1 87 ? -4.604 -7.861 9.860 1.00 86.19 87 LEU A CA 1
ATOM 683 C C . LEU A 1 87 ? -5.326 -7.334 8.618 1.00 86.19 87 LEU A C 1
ATOM 685 O O . LEU A 1 87 ? -4.841 -7.524 7.504 1.00 86.19 87 LEU A O 1
ATOM 689 N N . VAL A 1 88 ? -6.440 -6.618 8.794 1.00 84.12 88 VAL A N 1
ATOM 690 C CA . VAL A 1 88 ? -7.179 -6.032 7.669 1.00 84.12 88 VAL A CA 1
ATOM 691 C C . VAL A 1 88 ? -6.300 -5.047 6.910 1.00 84.12 88 VAL A C 1
ATOM 693 O O . VAL A 1 88 ? -6.266 -5.105 5.684 1.00 84.12 88 VAL A O 1
ATOM 696 N N . THR A 1 89 ? -5.546 -4.191 7.603 1.00 81.94 89 THR A N 1
ATOM 697 C CA . THR A 1 89 ? -4.650 -3.216 6.961 1.00 81.94 89 THR A CA 1
ATOM 698 C C . THR A 1 89 ? -3.481 -3.861 6.229 1.00 81.94 89 THR A C 1
ATOM 700 O O . THR A 1 89 ? -3.102 -3.379 5.166 1.00 81.94 89 THR A O 1
ATOM 703 N N . ALA A 1 90 ? -2.954 -4.976 6.736 1.00 81.81 90 ALA A N 1
ATOM 704 C CA . ALA A 1 90 ? -1.908 -5.735 6.060 1.00 81.81 90 ALA A CA 1
ATOM 705 C C . ALA A 1 90 ? -2.431 -6.368 4.759 1.00 81.81 90 ALA A C 1
ATOM 707 O O . ALA A 1 90 ? -1.762 -6.319 3.728 1.00 81.81 90 ALA A O 1
ATOM 708 N N . VAL A 1 91 ? -3.658 -6.901 4.787 1.00 79.19 91 VAL A N 1
ATOM 709 C CA . VAL A 1 91 ? -4.310 -7.476 3.602 1.00 79.19 91 VAL A CA 1
ATOM 710 C C . VAL A 1 91 ? -4.705 -6.391 2.596 1.00 79.19 91 VAL A C 1
ATOM 712 O O . VAL A 1 91 ? -4.478 -6.560 1.403 1.00 79.19 91 VAL A O 1
ATOM 715 N N . THR A 1 92 ? -5.269 -5.267 3.050 1.00 76.50 92 THR A N 1
ATOM 716 C CA . THR A 1 92 ? -5.732 -4.196 2.145 1.00 76.50 92 THR A CA 1
ATOM 717 C C . THR A 1 92 ? -4.624 -3.279 1.635 1.00 76.50 92 THR A C 1
ATOM 719 O O . THR A 1 92 ? -4.798 -2.683 0.573 1.00 76.50 92 THR A O 1
ATOM 722 N N . GLY A 1 93 ? -3.498 -3.171 2.338 1.00 75.12 93 GLY A N 1
ATOM 723 C CA . GLY A 1 93 ? -2.340 -2.397 1.903 1.00 75.12 93 GLY A CA 1
ATOM 724 C C . GLY A 1 93 ? -1.522 -3.131 0.840 1.00 75.12 93 GLY A C 1
ATOM 725 O O . GLY A 1 93 ? -1.916 -3.246 -0.322 1.00 75.12 93 GLY A O 1
ATOM 726 N N . GLU A 1 94 ? -0.357 -3.620 1.249 1.00 68.31 94 GLU A N 1
ATOM 727 C CA . GLU A 1 94 ? 0.684 -4.133 0.353 1.00 68.31 94 GLU A CA 1
ATOM 728 C C . GLU A 1 94 ? 0.258 -5.411 -0.390 1.00 68.31 94 GLU A C 1
ATOM 730 O O . GLU A 1 94 ? 0.577 -5.590 -1.568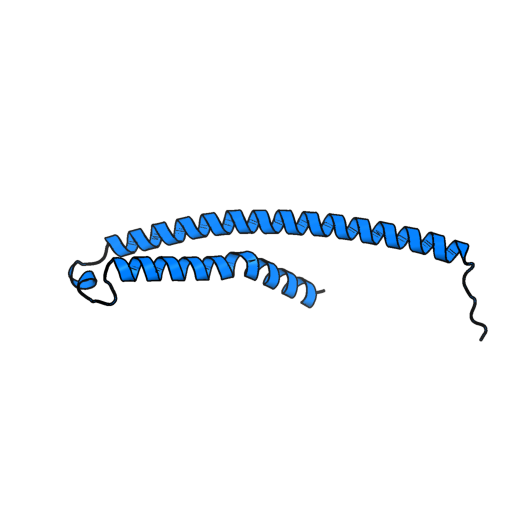 1.00 68.31 94 GLU A O 1
ATOM 735 N N . ALA A 1 95 ? -0.569 -6.254 0.238 1.00 72.88 95 ALA A N 1
ATOM 736 C CA . ALA A 1 95 ? -1.062 -7.476 -0.391 1.00 72.88 95 ALA A CA 1
ATOM 737 C C . ALA A 1 95 ? -2.047 -7.208 -1.548 1.00 72.88 95 ALA A C 1
ATOM 739 O O . ALA A 1 95 ? -1.939 -7.869 -2.580 1.00 72.88 95 ALA A O 1
ATOM 740 N N . THR A 1 96 ? -2.936 -6.210 -1.460 1.00 70.50 96 THR A N 1
ATOM 741 C CA . THR A 1 96 ? -3.781 -5.791 -2.605 1.00 70.50 96 THR A CA 1
ATOM 742 C C . THR A 1 96 ? -2.931 -5.264 -3.763 1.00 70.50 96 THR A C 1
ATOM 744 O O . THR A 1 96 ? -3.239 -5.487 -4.938 1.00 70.50 96 THR A O 1
ATOM 747 N N . GLY A 1 97 ? -1.831 -4.581 -3.420 1.00 74.50 97 GLY A N 1
ATOM 748 C CA . GLY A 1 97 ? -0.755 -4.174 -4.321 1.00 74.50 97 GLY A CA 1
ATOM 749 C C . GLY A 1 97 ? -0.283 -5.334 -5.205 1.00 74.50 97 GLY A C 1
ATOM 750 O O . GLY A 1 97 ? -0.452 -5.363 -6.431 1.00 74.50 97 GLY A O 1
ATOM 751 N N . VAL A 1 98 ? 0.245 -6.351 -4.545 1.00 77.94 98 VAL A N 1
ATOM 752 C CA . VAL A 1 98 ? 0.819 -7.526 -5.201 1.00 77.94 98 VAL A CA 1
ATOM 753 C C . VAL A 1 98 ? -0.244 -8.360 -5.922 1.00 77.94 98 VAL A C 1
ATOM 755 O O . VAL A 1 98 ? -0.021 -8.796 -7.047 1.00 77.94 98 VAL A O 1
ATOM 758 N N . GLN A 1 99 ? -1.432 -8.536 -5.339 1.00 75.06 99 GLN A N 1
ATOM 759 C CA . GLN A 1 99 ? -2.502 -9.337 -5.946 1.00 75.06 99 GLN A CA 1
ATOM 760 C C . GLN A 1 99 ? -2.978 -8.762 -7.281 1.00 75.06 99 GLN A C 1
ATOM 762 O O . GLN A 1 99 ? -3.042 -9.491 -8.267 1.00 75.06 99 GLN A O 1
ATOM 767 N N . LEU A 1 100 ? -3.268 -7.461 -7.350 1.00 75.31 100 LEU A N 1
ATOM 768 C CA . LEU A 1 100 ? -3.713 -6.835 -8.599 1.00 75.31 100 LEU A CA 1
ATOM 769 C C . LEU A 1 100 ? -2.609 -6.845 -9.670 1.00 75.31 100 LEU A C 1
ATOM 771 O O . LEU A 1 100 ? -2.917 -7.021 -10.844 1.00 75.31 100 LEU A O 1
ATOM 775 N N . ALA A 1 101 ? -1.336 -6.702 -9.276 1.00 78.69 101 ALA A N 1
ATOM 776 C CA . ALA A 1 101 ? -0.218 -6.836 -10.211 1.00 78.69 101 ALA A CA 1
ATOM 777 C C . ALA A 1 101 ? -0.127 -8.265 -10.767 1.00 78.69 101 ALA A C 1
ATOM 779 O O . ALA A 1 101 ? -0.004 -8.450 -11.973 1.00 78.69 101 ALA A O 1
ATOM 780 N N . ASN A 1 102 ? -0.273 -9.276 -9.908 1.00 82.31 102 ASN A N 1
ATOM 781 C CA . ASN A 1 102 ? -0.279 -10.677 -10.324 1.00 82.31 102 ASN A CA 1
ATOM 782 C C . ASN A 1 102 ? -1.446 -10.990 -11.269 1.00 82.31 102 ASN A C 1
ATOM 784 O O . ASN A 1 102 ? -1.246 -11.671 -12.268 1.00 82.31 102 ASN A O 1
ATOM 788 N N . PHE A 1 103 ? -2.645 -10.462 -11.005 1.00 80.56 103 PHE A N 1
ATOM 789 C CA . PHE A 1 103 ? -3.776 -10.603 -11.926 1.00 80.56 103 PHE A CA 1
ATOM 790 C C . PHE A 1 103 ? -3.501 -9.949 -13.281 1.00 80.56 103 PHE A C 1
ATOM 792 O O . PHE A 1 103 ? -3.782 -10.560 -14.307 1.00 80.56 103 PHE A O 1
ATOM 799 N N . ALA A 1 104 ? -2.927 -8.743 -13.298 1.00 79.06 104 ALA A N 1
ATOM 800 C CA . ALA A 1 104 ? -2.575 -8.067 -14.543 1.00 79.06 104 ALA A CA 1
ATOM 801 C C . ALA A 1 104 ? -1.575 -8.889 -15.372 1.00 79.06 104 ALA A C 1
ATOM 803 O O . ALA A 1 104 ? -1.775 -9.049 -16.569 1.00 79.06 104 ALA A O 1
ATOM 804 N N . THR A 1 105 ? -0.557 -9.472 -14.734 1.00 8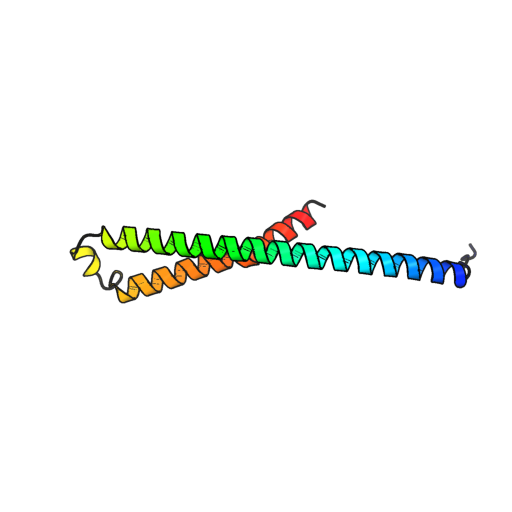4.94 105 THR A N 1
ATOM 805 C CA . THR A 1 105 ? 0.429 -10.335 -15.406 1.00 84.94 105 THR A CA 1
ATOM 806 C C . THR A 1 105 ? -0.170 -11.641 -15.925 1.00 84.94 105 THR A C 1
ATOM 808 O O . THR A 1 105 ? 0.300 -12.156 -16.924 1.00 84.94 105 THR A O 1
ATOM 811 N N . VAL A 1 106 ? -1.184 -12.202 -15.260 1.00 84.94 106 VAL A N 1
ATOM 812 C CA . VAL A 1 106 ? -1.852 -13.435 -15.722 1.00 84.94 106 VAL A CA 1
ATOM 813 C C . VAL A 1 106 ? -2.789 -13.173 -16.906 1.00 84.94 106 VAL A C 1
ATOM 815 O O . VAL A 1 106 ? -3.025 -14.069 -17.711 1.00 84.94 106 VAL A O 1
ATOM 818 N N . VAL A 1 107 ? -3.364 -11.971 -16.991 1.00 77.12 107 VAL A N 1
ATOM 819 C CA . VAL A 1 107 ? -4.298 -11.587 -18.062 1.00 77.12 107 VAL A CA 1
ATOM 820 C C . VAL A 1 107 ? -3.575 -11.190 -19.357 1.00 77.12 107 VAL A C 1
ATOM 822 O O . VAL A 1 107 ? -4.167 -11.316 -20.429 1.00 77.12 107 VAL A O 1
ATOM 825 N N . VAL A 1 108 ? -2.336 -10.700 -19.260 1.00 64.44 108 VAL A N 1
ATOM 826 C CA . VAL A 1 108 ? -1.472 -10.308 -20.392 1.00 64.44 108 VAL A CA 1
ATOM 827 C C . VAL A 1 108 ? -0.702 -11.510 -20.927 1.00 64.44 108 VAL A C 1
ATOM 829 O O . VAL A 1 108 ? -0.667 -11.655 -22.169 1.00 64.44 108 VAL A O 1
#

Sequence (108 aa):
RTFFYPEPDVVRRQAWLWAGLMVGISALQVLMEVARSYGLGVAGERLTRRLRAQAFGSMLRQEIGWFDMPANSAPNLSANLSRDVTLVTAVTGEATGVQLANFATVVV

InterPro domains:
  IPR011527 ABC transporter type 1, transmembrane domain [PF00664] (17-108)
  IPR011527 ABC transporter type 1, transmembrane domain [PS50929] (16-108)
  IPR036640 ABC transporter type 1, transmembrane domain superfamily [G3DSA:1.20.1560.10] (1-108)
  IPR036640 ABC transporter type 1, transmembrane domain superfamily [SSF90123] (13-107)
  IPR039421 Type 1 protein exporter [PTHR43394] (13-108)